Protein AF-A0A166CDG6-F1 (afdb_monomer)

InterPro domains:
  IPR019213 EhaD-like [PF09881] (5-73)

Foldseek 3Di:
DLVVLLVQLVVQLVQLVCQLVPDPDLLSNLVSVLSNLVSVLSVCVSVVVVVVSVVSVVVSVVVSVVSVVVSVVVVVVVVVCVVVCVPVD

Mean predicted aligned error: 5.4 Å

Organism: Methanobrevibacter oralis (NCBI:txid66851)

Radius of gyration: 17.56 Å; Cα contacts (8 Å, |Δi|>4): 70; chains: 1; bounding box: 50×23×43 Å

Solvent-accessible surface area (backbone atoms only — not comparable to full-atom values): 4758 Å² total; per-residue (Å²): 111,68,69,59,53,51,52,52,19,52,50,31,32,50,53,12,53,50,38,43,71,71,48,87,48,73,68,59,24,52,54,20,46,52,41,21,47,54,13,48,44,51,49,35,48,72,71,67,39,57,72,58,33,55,50,48,67,58,45,49,61,53,51,52,51,52,51,52,54,51,52,52,50,53,51,52,53,52,50,54,40,54,76,69,54,79,71,78,124

pLDDT: mean 90.6, std 8.63, range [49.81, 96.5]

Structure (mmCIF, N/CA/C/O backbone):
data_AF-A0A166CDG6-F1
#
_entry.id   AF-A0A166CDG6-F1
#
loop_
_atom_site.group_PDB
_atom_site.id
_atom_site.type_symbol
_atom_site.label_atom_id
_atom_site.label_alt_id
_atom_site.label_comp_id
_atom_site.label_asym_id
_atom_site.label_entity_id
_atom_site.label_seq_id
_atom_site.pdbx_PDB_ins_code
_atom_site.Cartn_x
_atom_site.Cartn_y
_atom_site.Cartn_z
_atom_site.occupancy
_atom_site.B_iso_or_equiv
_atom_site.auth_seq_id
_atom_site.auth_comp_id
_atom_site.auth_asym_id
_atom_site.auth_atom_id
_atom_site.pdbx_PDB_model_num
ATOM 1 N N . MET A 1 1 ? 18.816 -7.766 -14.136 1.00 64.69 1 MET A N 1
ATOM 2 C CA . MET A 1 1 ? 18.343 -7.057 -12.924 1.00 64.69 1 MET A CA 1
ATOM 3 C C . MET A 1 1 ? 16.855 -6.744 -13.002 1.00 64.69 1 MET A C 1
ATOM 5 O O . MET A 1 1 ? 16.144 -7.114 -12.081 1.00 64.69 1 MET A O 1
ATOM 9 N N . GLU A 1 2 ? 16.366 -6.172 -14.102 1.00 77.00 2 GLU A N 1
ATOM 10 C CA . GLU A 1 2 ? 14.950 -5.789 -14.274 1.00 77.00 2 GLU A CA 1
ATOM 11 C C . GLU A 1 2 ? 13.937 -6.922 -14.053 1.00 77.00 2 GLU A C 1
ATOM 13 O O . GLU A 1 2 ? 12.907 -6.725 -13.412 1.00 77.00 2 GLU A O 1
ATOM 18 N N . PHE A 1 3 ? 14.264 -8.141 -14.487 1.00 84.56 3 PHE A N 1
ATOM 19 C CA . PHE A 1 3 ? 13.411 -9.313 -14.272 1.00 84.56 3 PHE A CA 1
ATOM 20 C C . PHE A 1 3 ? 13.181 -9.637 -12.782 1.00 84.56 3 PHE A C 1
ATOM 22 O O . PHE A 1 3 ? 12.068 -9.955 -12.377 1.00 84.56 3 PHE A O 1
ATOM 29 N N . VAL A 1 4 ? 14.213 -9.501 -11.942 1.00 89.19 4 VAL A N 1
ATOM 30 C CA . VAL A 1 4 ? 14.110 -9.766 -10.494 1.00 89.19 4 VAL A CA 1
ATOM 31 C C . VAL A 1 4 ? 13.272 -8.685 -9.812 1.00 89.19 4 VAL A C 1
ATOM 33 O O . VAL A 1 4 ? 12.403 -9.001 -9.003 1.00 89.19 4 VAL A O 1
ATOM 36 N N . VAL A 1 5 ? 13.482 -7.420 -10.186 1.00 88.19 5 VAL A N 1
ATOM 37 C CA . VAL A 1 5 ? 12.698 -6.282 -9.678 1.00 88.19 5 VAL A CA 1
ATOM 38 C C . VAL A 1 5 ? 11.218 -6.437 -10.038 1.00 88.19 5 VAL A C 1
ATOM 40 O O . VAL A 1 5 ? 10.361 -6.207 -9.191 1.00 88.19 5 VAL A O 1
ATOM 43 N N . SER A 1 6 ? 10.918 -6.916 -11.248 1.00 91.06 6 SER A N 1
ATOM 44 C CA . SER A 1 6 ? 9.546 -7.186 -11.698 1.00 91.06 6 SER A CA 1
ATOM 45 C C . SER A 1 6 ? 8.846 -8.234 -10.832 1.00 91.06 6 SER A C 1
ATOM 47 O O . SER A 1 6 ? 7.705 -8.040 -10.419 1.00 91.06 6 SER A O 1
ATOM 49 N N . ILE A 1 7 ? 9.535 -9.337 -10.515 1.00 94.12 7 ILE A N 1
ATOM 50 C CA . ILE A 1 7 ? 8.987 -10.401 -9.661 1.00 94.12 7 ILE A CA 1
ATOM 51 C C . ILE A 1 7 ? 8.721 -9.874 -8.250 1.00 94.12 7 ILE A C 1
ATOM 53 O O . ILE A 1 7 ? 7.657 -10.135 -7.691 1.00 94.12 7 ILE A O 1
ATOM 57 N N . ILE A 1 8 ? 9.663 -9.112 -7.687 1.00 93.50 8 ILE A N 1
ATOM 58 C CA . ILE A 1 8 ? 9.508 -8.504 -6.361 1.00 93.50 8 ILE A CA 1
ATOM 59 C C . ILE A 1 8 ? 8.315 -7.542 -6.354 1.00 93.50 8 ILE A C 1
ATOM 61 O O . ILE A 1 8 ? 7.495 -7.599 -5.443 1.00 93.50 8 ILE A O 1
ATOM 65 N N . ALA A 1 9 ? 8.177 -6.704 -7.383 1.00 93.62 9 ALA A N 1
ATOM 66 C CA . ALA A 1 9 ? 7.078 -5.753 -7.493 1.00 93.62 9 ALA A CA 1
ATOM 67 C C . ALA A 1 9 ? 5.713 -6.459 -7.539 1.00 93.62 9 ALA A C 1
ATOM 69 O O . ALA A 1 9 ? 4.808 -6.106 -6.783 1.00 93.62 9 ALA A O 1
ATOM 70 N N . ILE A 1 10 ? 5.583 -7.510 -8.355 1.00 94.62 10 ILE A N 1
ATOM 71 C CA . ILE A 1 10 ? 4.362 -8.325 -8.427 1.00 94.62 10 ILE A CA 1
ATOM 72 C C . ILE A 1 10 ? 4.074 -8.986 -7.076 1.00 94.62 10 ILE A C 1
ATOM 74 O O . ILE A 1 10 ? 2.941 -8.936 -6.603 1.00 94.62 10 ILE A O 1
ATOM 78 N N . ALA A 1 11 ? 5.086 -9.572 -6.431 1.00 95.44 11 ALA A N 1
ATOM 79 C CA . ALA A 1 11 ? 4.921 -10.210 -5.130 1.00 95.44 11 ALA A CA 1
ATOM 80 C C . ALA A 1 11 ? 4.420 -9.218 -4.069 1.00 95.44 11 ALA A C 1
ATOM 82 O O . ALA A 1 11 ? 3.481 -9.532 -3.342 1.00 95.44 11 ALA A O 1
ATOM 83 N N . LEU A 1 12 ? 4.988 -8.010 -4.014 1.00 95.44 12 LEU A N 1
ATOM 84 C CA . LEU A 1 12 ? 4.565 -6.963 -3.080 1.00 95.44 12 LEU A CA 1
ATOM 85 C C . LEU A 1 12 ? 3.130 -6.496 -3.340 1.00 95.44 12 LEU A C 1
ATOM 87 O O . LEU A 1 12 ? 2.357 -6.377 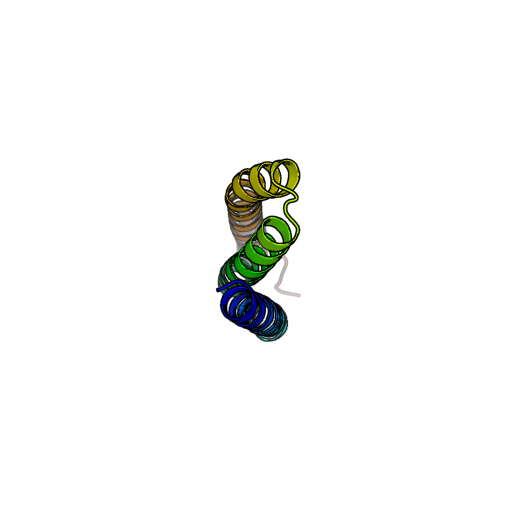-2.392 1.00 95.44 12 LEU A O 1
ATOM 91 N N . ILE A 1 13 ? 2.749 -6.289 -4.605 1.00 95.88 13 ILE A N 1
ATOM 92 C CA . ILE A 1 13 ? 1.379 -5.898 -4.970 1.00 95.88 13 ILE A CA 1
ATOM 93 C C . ILE A 1 13 ? 0.385 -6.979 -4.543 1.00 95.88 13 ILE A C 1
ATOM 95 O O . ILE A 1 13 ? -0.639 -6.668 -3.938 1.00 95.88 13 ILE A O 1
ATOM 99 N N . VAL A 1 14 ? 0.689 -8.248 -4.821 1.00 96.50 14 VAL A N 1
ATOM 100 C CA . VAL A 1 14 ? -0.177 -9.369 -4.447 1.00 96.50 14 VAL A CA 1
ATOM 101 C C . VAL A 1 14 ? -0.286 -9.464 -2.925 1.00 96.50 14 VAL A C 1
ATOM 103 O O . VAL A 1 14 ? -1.393 -9.440 -2.397 1.00 96.50 14 VAL A O 1
ATOM 106 N N . ILE A 1 15 ? 0.834 -9.502 -2.198 1.00 94.88 15 ILE A N 1
ATOM 107 C CA . ILE A 1 15 ? 0.835 -9.606 -0.730 1.00 94.88 15 ILE A CA 1
ATOM 108 C C . ILE A 1 15 ? 0.085 -8.430 -0.096 1.00 94.88 15 ILE A C 1
ATOM 110 O O . ILE A 1 15 ? -0.760 -8.648 0.770 1.00 94.88 15 ILE A O 1
ATOM 114 N N . GLY A 1 16 ? 0.339 -7.203 -0.554 1.00 93.88 16 GLY A N 1
ATOM 115 C CA . GLY A 1 16 ? -0.348 -6.012 -0.062 1.00 93.88 16 GLY A CA 1
ATOM 116 C C . GLY A 1 16 ? -1.853 -6.046 -0.343 1.00 93.88 16 GLY A C 1
ATOM 117 O O . GLY A 1 16 ? -2.649 -5.775 0.554 1.00 93.88 16 GLY A O 1
ATOM 118 N N . ALA A 1 17 ? -2.273 -6.459 -1.544 1.00 95.00 17 ALA A N 1
ATOM 119 C CA . ALA A 1 17 ? -3.690 -6.562 -1.902 1.00 95.00 17 ALA A CA 1
ATOM 120 C C . ALA A 1 17 ? -4.425 -7.592 -1.035 1.00 95.00 17 ALA A C 1
ATOM 122 O O . ALA A 1 17 ? -5.504 -7.309 -0.509 1.00 95.00 17 ALA A O 1
ATOM 123 N N . PHE A 1 18 ? -3.822 -8.769 -0.843 1.00 95.25 18 PHE A N 1
ATOM 124 C CA . PHE A 1 18 ? -4.348 -9.780 0.068 1.00 95.25 18 PHE A CA 1
ATOM 125 C C . PHE A 1 18 ? -4.408 -9.234 1.505 1.00 95.25 18 PHE A C 1
ATOM 127 O O . PHE A 1 18 ? -5.460 -9.303 2.135 1.00 95.25 18 PHE A O 1
ATOM 134 N N . GLY A 1 19 ? -3.344 -8.604 2.005 1.00 91.12 19 GLY A N 1
ATOM 135 C CA . GLY A 1 19 ? -3.319 -8.019 3.348 1.00 91.12 19 GLY A CA 1
ATOM 136 C C . GLY A 1 19 ? -4.470 -7.038 3.607 1.0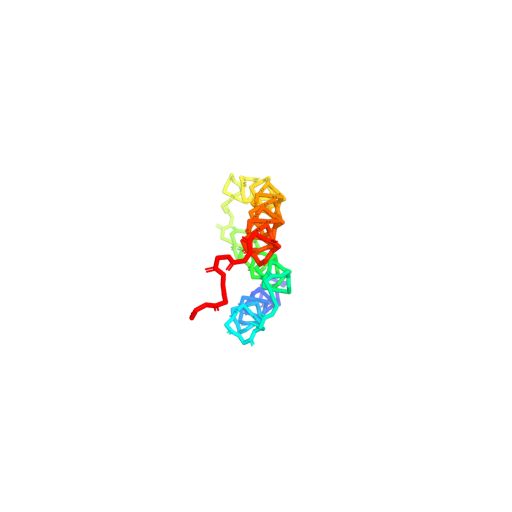0 91.12 19 GLY A C 1
ATOM 137 O O . GLY A 1 19 ? -5.195 -7.173 4.588 1.00 91.12 19 GLY A O 1
ATOM 138 N N . ILE A 1 20 ? -4.735 -6.118 2.673 1.00 92.94 20 ILE A N 1
ATOM 139 C CA . ILE A 1 20 ? -5.823 -5.129 2.798 1.00 92.94 20 ILE A CA 1
ATOM 140 C C . ILE A 1 20 ? -7.209 -5.795 2.903 1.00 92.94 20 ILE A C 1
ATOM 142 O O . ILE A 1 20 ? -8.081 -5.314 3.640 1.00 92.94 20 ILE A O 1
ATOM 146 N N . ILE A 1 21 ? -7.434 -6.879 2.153 1.00 93.00 21 ILE A N 1
ATOM 147 C CA . ILE A 1 21 ? -8.721 -7.588 2.114 1.00 93.00 21 ILE A CA 1
ATOM 148 C C . ILE A 1 21 ? -8.925 -8.422 3.384 1.00 93.00 21 ILE A C 1
ATOM 150 O O . ILE A 1 21 ? -10.012 -8.392 3.963 1.00 93.00 21 ILE A O 1
ATOM 154 N N . PHE A 1 22 ? -7.899 -9.159 3.814 1.00 92.62 22 PHE A N 1
ATOM 155 C CA . PHE A 1 22 ? -8.009 -10.135 4.901 1.00 92.62 22 PHE A CA 1
ATOM 156 C C . PHE A 1 22 ? -7.880 -9.519 6.301 1.00 92.62 22 PHE A C 1
ATOM 158 O O . PHE A 1 22 ? -8.459 -10.056 7.252 1.00 92.62 22 PHE A O 1
ATOM 165 N N . ASP A 1 23 ? -7.179 -8.392 6.452 1.00 91.00 23 ASP A N 1
ATOM 166 C CA . ASP A 1 23 ? -6.980 -7.788 7.767 1.00 91.00 23 ASP A CA 1
ATOM 167 C C . ASP A 1 23 ? -8.280 -7.235 8.359 1.00 91.00 23 ASP A C 1
ATOM 169 O O . ASP A 1 23 ? -9.088 -6.574 7.707 1.00 91.00 23 ASP A O 1
ATOM 173 N N . LYS A 1 24 ? -8.490 -7.485 9.654 1.00 88.56 24 LYS A N 1
ATOM 174 C CA . LYS A 1 24 ? -9.662 -6.977 10.391 1.00 88.56 24 LYS A CA 1
ATOM 175 C C . LYS A 1 24 ? -9.404 -5.617 11.028 1.00 88.56 24 LYS A C 1
ATOM 177 O O . LYS A 1 24 ? -10.342 -4.852 11.247 1.00 88.56 24 LYS A O 1
ATOM 182 N N . ARG A 1 25 ? -8.145 -5.321 11.363 1.00 90.38 25 ARG A N 1
ATOM 183 C CA . ARG A 1 25 ? -7.764 -4.093 12.063 1.00 90.38 25 ARG A CA 1
ATOM 184 C C . ARG A 1 25 ? -7.520 -2.978 11.045 1.00 90.38 25 ARG A C 1
ATOM 186 O O . ARG A 1 25 ? -6.790 -3.190 10.083 1.00 90.38 25 ARG A O 1
ATOM 193 N N . PRO A 1 26 ? -8.098 -1.781 11.244 1.00 88.62 26 PRO A N 1
ATOM 194 C CA . PRO A 1 26 ? -7.970 -0.697 10.276 1.00 88.62 26 PRO A CA 1
ATOM 195 C C . PRO A 1 26 ? -6.533 -0.174 10.161 1.00 88.62 26 PRO A C 1
ATOM 197 O O . PRO A 1 26 ? -6.141 0.230 9.076 1.00 88.62 26 PRO A O 1
ATOM 200 N N . LEU A 1 27 ? -5.742 -0.209 11.241 1.00 91.38 27 LEU A N 1
ATOM 201 C CA . LEU A 1 27 ? -4.327 0.182 11.197 1.00 91.38 27 LEU A CA 1
ATOM 202 C C . LEU A 1 27 ? -3.494 -0.786 10.350 1.00 91.38 27 LEU A C 1
ATOM 204 O O . LEU A 1 27 ? -2.727 -0.339 9.502 1.00 91.38 27 LEU A O 1
ATOM 208 N N . ASP A 1 28 ? -3.698 -2.091 10.524 1.00 91.94 28 ASP A N 1
ATOM 209 C CA . ASP A 1 28 ? -2.971 -3.124 9.776 1.00 91.94 28 ASP A CA 1
ATOM 210 C C . ASP A 1 28 ? -3.248 -3.003 8.267 1.00 91.94 28 ASP A C 1
ATOM 212 O O . ASP A 1 28 ? -2.326 -3.069 7.456 1.00 91.94 28 ASP A O 1
ATOM 216 N N . LYS A 1 29 ? -4.484 -2.644 7.883 1.00 93.12 29 LYS A N 1
ATOM 217 C CA . LYS A 1 29 ? -4.825 -2.333 6.483 1.00 93.12 29 LYS A CA 1
ATOM 218 C C . LYS A 1 29 ? -4.013 -1.185 5.892 1.00 93.12 29 LYS A C 1
ATOM 220 O O . LYS A 1 29 ? -3.669 -1.245 4.717 1.00 93.12 29 LYS A O 1
ATOM 225 N N . VAL A 1 30 ? -3.718 -0.142 6.671 1.00 93.94 30 VAL A N 1
ATOM 226 C CA . VAL A 1 30 ? -2.897 0.986 6.197 1.00 93.94 30 VAL A CA 1
ATOM 227 C C . VAL A 1 30 ? -1.459 0.532 5.957 1.00 93.94 30 VAL A C 1
ATOM 229 O O . VAL A 1 30 ? -0.858 0.921 4.962 1.00 93.94 30 VAL A O 1
ATOM 232 N N . ILE A 1 31 ? -0.929 -0.349 6.807 1.00 92.94 31 ILE A N 1
ATOM 233 C CA . ILE A 1 31 ? 0.407 -0.929 6.621 1.00 92.94 31 ILE A CA 1
ATOM 234 C C . ILE A 1 31 ? 0.444 -1.776 5.341 1.00 92.94 31 ILE A C 1
ATOM 236 O O . ILE A 1 31 ? 1.349 -1.624 4.521 1.00 92.94 31 ILE A O 1
ATOM 240 N N . MET A 1 32 ? -0.565 -2.624 5.126 1.00 94.69 32 MET A N 1
ATOM 241 C CA . MET A 1 32 ? -0.671 -3.436 3.908 1.00 94.69 32 MET A CA 1
ATOM 242 C C . MET A 1 32 ? -0.855 -2.578 2.651 1.00 94.69 32 MET A C 1
ATOM 244 O O . MET A 1 32 ? -0.319 -2.907 1.593 1.00 94.69 32 MET A O 1
ATOM 248 N N . PHE A 1 33 ? -1.538 -1.438 2.774 1.00 94.19 33 PHE A N 1
ATOM 249 C CA . PHE A 1 33 ? -1.625 -0.434 1.717 1.00 94.19 33 PHE A CA 1
ATOM 250 C C . PHE A 1 33 ? -0.257 0.167 1.371 1.00 94.19 33 PHE A C 1
ATOM 252 O O . PHE A 1 33 ? 0.077 0.255 0.191 1.00 94.19 33 PHE A O 1
ATOM 259 N N . SER A 1 34 ? 0.583 0.486 2.360 1.00 93.69 34 SER A N 1
ATOM 260 C CA . SER A 1 34 ? 1.958 0.939 2.105 1.00 93.69 34 SER A CA 1
ATOM 261 C C . SER A 1 34 ? 2.806 -0.122 1.391 1.00 93.69 34 SER A C 1
ATOM 263 O O . SER A 1 34 ? 3.595 0.217 0.513 1.00 93.69 34 SER A O 1
ATOM 265 N N . ILE A 1 35 ? 2.630 -1.410 1.712 1.00 94.69 35 ILE A N 1
ATOM 266 C CA . ILE A 1 35 ? 3.327 -2.515 1.022 1.00 94.69 35 ILE A CA 1
ATOM 267 C C . ILE A 1 35 ? 2.883 -2.611 -0.444 1.00 94.69 35 ILE A C 1
ATOM 269 O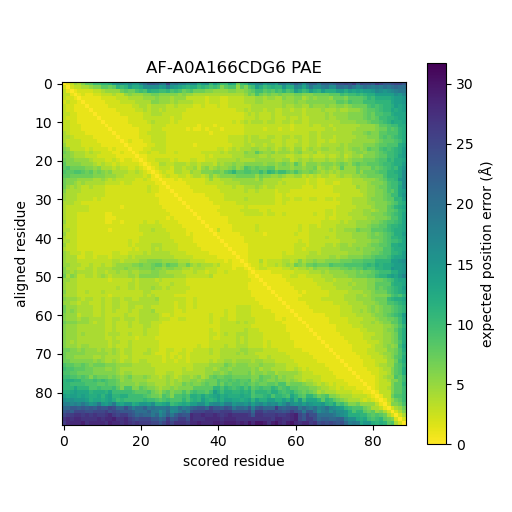 O . ILE A 1 35 ? 3.720 -2.752 -1.339 1.00 94.69 35 ILE A O 1
ATOM 273 N N . LEU A 1 36 ? 1.577 -2.498 -0.698 1.00 95.75 36 LEU A N 1
ATOM 274 C CA . LEU A 1 36 ? 1.030 -2.481 -2.052 1.00 95.75 36 LEU A CA 1
ATOM 275 C C . LEU A 1 36 ? 1.585 -1.301 -2.862 1.00 95.75 36 LEU A C 1
ATOM 277 O O . LEU A 1 36 ? 2.025 -1.499 -3.996 1.00 95.75 36 LEU A O 1
ATOM 281 N N . ASN A 1 37 ? 1.623 -0.101 -2.275 1.00 94.69 37 ASN A N 1
ATOM 282 C CA . ASN A 1 37 ? 2.155 1.082 -2.949 1.00 94.69 37 ASN A CA 1
ATOM 283 C C . ASN A 1 37 ? 3.668 1.017 -3.173 1.00 94.69 37 ASN A C 1
ATOM 285 O O . ASN A 1 37 ? 4.132 1.442 -4.226 1.00 94.69 37 ASN A O 1
ATOM 289 N N . ALA A 1 38 ? 4.435 0.390 -2.278 1.00 93.81 38 ALA A N 1
ATOM 290 C CA . ALA A 1 38 ? 5.850 0.115 -2.525 1.00 93.81 38 ALA A CA 1
ATOM 291 C C . ALA A 1 38 ? 6.046 -0.788 -3.758 1.00 93.81 38 ALA A C 1
ATOM 293 O O . ALA A 1 38 ? 6.911 -0.525 -4.595 1.00 93.81 38 ALA A O 1
ATOM 294 N N . GLY A 1 39 ? 5.210 -1.821 -3.911 1.00 94.25 39 GLY A N 1
ATOM 295 C CA . GLY A 1 39 ? 5.186 -2.651 -5.116 1.00 94.25 39 GLY A CA 1
ATOM 296 C C . GLY A 1 39 ? 4.806 -1.855 -6.368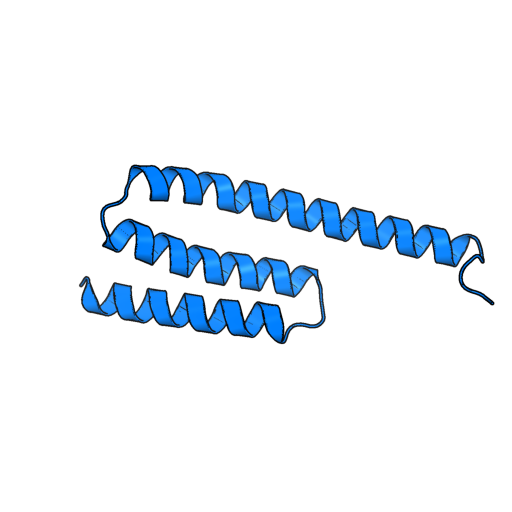 1.00 94.25 39 GLY A C 1
ATOM 297 O O . GLY A 1 39 ? 5.474 -1.967 -7.394 1.00 94.25 39 GLY A O 1
ATOM 298 N N . PHE A 1 40 ? 3.788 -0.996 -6.276 1.00 94.19 40 PHE A N 1
ATOM 299 C CA . PHE A 1 40 ? 3.378 -0.105 -7.363 1.00 94.19 40 PHE A CA 1
ATOM 300 C C . PHE A 1 40 ? 4.485 0.878 -7.770 1.00 94.19 40 PHE A C 1
ATOM 302 O O . PHE A 1 40 ? 4.770 1.018 -8.957 1.00 94.19 40 PHE A O 1
ATOM 309 N N . LEU A 1 41 ? 5.171 1.502 -6.811 1.00 95.06 41 LEU A N 1
ATOM 310 C CA . LEU A 1 41 ? 6.279 2.420 -7.066 1.00 95.06 41 LEU A CA 1
ATOM 311 C C . LEU A 1 41 ? 7.412 1.731 -7.838 1.00 95.06 41 LEU A C 1
ATOM 313 O O . LEU A 1 41 ? 7.927 2.295 -8.802 1.00 95.06 41 LEU A O 1
ATOM 317 N N . LEU A 1 42 ? 7.753 0.488 -7.482 1.00 92.94 42 LEU A N 1
ATOM 318 C CA . LEU A 1 42 ? 8.733 -0.303 -8.233 1.00 92.94 42 LEU A CA 1
ATOM 319 C C . LEU A 1 42 ? 8.295 -0.542 -9.682 1.00 92.94 42 LEU A C 1
ATOM 321 O O . LEU A 1 42 ? 9.130 -0.462 -10.581 1.00 92.94 42 LEU A O 1
ATOM 325 N N . VAL A 1 43 ? 7.003 -0.790 -9.926 1.00 92.81 43 VAL A N 1
ATOM 326 C CA . VAL A 1 43 ? 6.460 -0.914 -11.289 1.00 92.81 43 VAL A CA 1
ATOM 327 C C . VAL A 1 43 ? 6.608 0.402 -12.056 1.00 92.81 43 VAL A C 1
ATOM 329 O O . VAL A 1 43 ? 7.093 0.399 -13.184 1.00 92.81 43 VAL A O 1
ATOM 332 N N . VAL A 1 44 ? 6.241 1.534 -11.451 1.00 93.56 44 VAL A N 1
ATOM 333 C CA . VAL A 1 44 ? 6.333 2.860 -12.089 1.00 93.56 44 VAL A CA 1
ATOM 334 C C . VAL A 1 44 ? 7.779 3.199 -12.470 1.00 93.56 44 VAL A C 1
ATOM 336 O O . VAL A 1 44 ? 8.028 3.675 -13.580 1.00 93.56 44 VAL A O 1
ATOM 339 N N . VAL A 1 45 ? 8.735 2.903 -11.585 1.00 91.94 45 VAL A N 1
ATOM 340 C CA . VAL A 1 45 ? 10.171 3.087 -11.848 1.00 91.94 45 VAL A CA 1
ATOM 341 C C . VAL A 1 45 ? 10.645 2.175 -12.981 1.00 91.94 45 VAL A C 1
ATOM 343 O O . VAL A 1 45 ? 11.382 2.630 -13.851 1.00 91.94 45 VAL A O 1
ATOM 346 N N . LEU A 1 46 ? 10.191 0.919 -13.022 1.00 92.06 46 LEU A N 1
ATOM 347 C CA . LEU A 1 46 ? 10.562 -0.038 -14.068 1.00 92.06 46 LEU A CA 1
ATOM 348 C C . LEU A 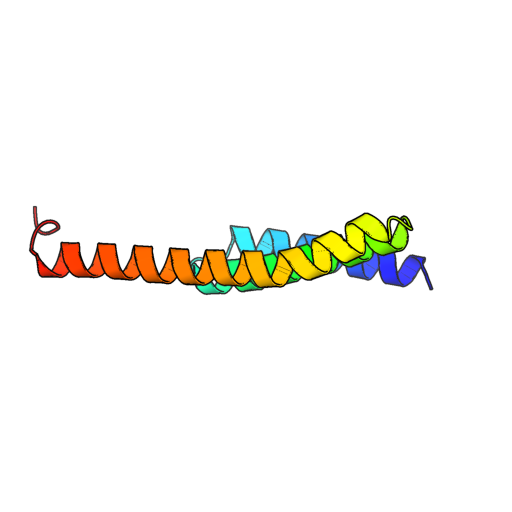1 46 ? 10.102 0.407 -15.468 1.00 92.06 46 LEU A C 1
ATOM 350 O O . LEU A 1 46 ? 10.797 0.178 -16.452 1.00 92.06 46 LEU A O 1
ATOM 354 N N . PHE A 1 47 ? 8.955 1.084 -15.557 1.00 91.06 47 PHE A N 1
ATOM 355 C CA . PHE A 1 47 ? 8.453 1.666 -16.806 1.00 91.06 47 PHE A CA 1
ATOM 356 C C . PHE A 1 47 ? 9.075 3.030 -17.155 1.00 91.06 47 PHE A C 1
ATOM 358 O O . PHE A 1 47 ? 8.659 3.655 -18.127 1.00 91.06 47 PHE A O 1
ATOM 365 N N . ASN A 1 48 ? 10.087 3.485 -16.408 1.00 91.62 48 ASN A N 1
ATOM 366 C CA . ASN A 1 48 ? 10.779 4.762 -16.604 1.00 91.62 48 ASN A CA 1
ATOM 367 C C . ASN A 1 48 ? 9.869 6.004 -16.506 1.00 91.62 48 ASN A C 1
ATOM 369 O O . ASN A 1 48 ? 10.189 7.061 -17.050 1.00 91.62 48 ASN A O 1
ATOM 373 N N . TYR A 1 49 ? 8.759 5.922 -15.767 1.00 94.00 49 TYR A N 1
ATOM 374 C CA . TYR A 1 49 ? 7.882 7.066 -15.498 1.00 94.00 49 TYR A CA 1
ATOM 375 C C . TYR A 1 49 ? 8.337 7.824 -14.246 1.00 94.00 49 TYR A C 1
ATOM 377 O O . TYR A 1 49 ? 7.661 7.831 -13.216 1.00 94.00 49 TYR A O 1
ATOM 385 N N . LEU A 1 50 ? 9.511 8.454 -14.326 1.00 92.50 50 LEU A N 1
ATOM 386 C CA . LEU A 1 50 ? 10.185 9.040 -13.163 1.00 92.50 50 LEU A CA 1
ATOM 387 C C . LEU A 1 50 ? 9.382 10.168 -12.494 1.00 92.50 50 LEU A C 1
ATOM 389 O O . LEU A 1 50 ? 9.341 10.238 -11.268 1.00 92.50 50 LEU A O 1
ATOM 393 N N . ASP A 1 51 ? 8.690 10.996 -13.277 1.00 95.75 51 ASP A N 1
ATOM 394 C CA . ASP A 1 51 ? 7.858 12.086 -12.749 1.00 95.75 51 ASP A CA 1
ATOM 395 C C . ASP A 1 51 ? 6.691 11.546 -11.911 1.00 95.75 51 ASP A C 1
ATOM 397 O O . ASP A 1 51 ? 6.372 12.063 -10.838 1.00 95.75 51 ASP A O 1
ATOM 401 N N . VAL A 1 52 ? 6.088 10.446 -12.370 1.00 94.94 52 VAL A N 1
ATOM 402 C CA . VAL A 1 52 ? 5.021 9.749 -11.645 1.00 94.94 52 VAL A CA 1
ATOM 403 C C . VAL A 1 52 ? 5.591 9.081 -10.397 1.00 94.94 52 VAL A C 1
ATOM 405 O O . VAL A 1 52 ? 4.982 9.173 -9.336 1.00 94.94 52 VAL A O 1
ATOM 408 N N . ALA A 1 53 ? 6.773 8.463 -10.485 1.00 95.19 53 ALA A N 1
ATOM 409 C CA . ALA A 1 53 ? 7.428 7.844 -9.334 1.00 95.19 53 ALA A CA 1
ATOM 410 C C . ALA A 1 53 ? 7.728 8.870 -8.233 1.00 95.19 53 ALA A C 1
ATOM 412 O O . ALA A 1 53 ? 7.479 8.599 -7.059 1.00 95.19 53 ALA A O 1
ATOM 413 N N . LEU A 1 54 ? 8.203 10.062 -8.608 1.00 95.50 54 LEU A N 1
ATOM 414 C CA . LEU A 1 54 ? 8.444 11.161 -7.677 1.00 95.50 54 LEU A CA 1
ATOM 415 C C . LEU A 1 54 ? 7.146 11.609 -6.998 1.00 95.50 54 LEU A C 1
ATOM 417 O O . LEU A 1 54 ? 7.112 11.770 -5.77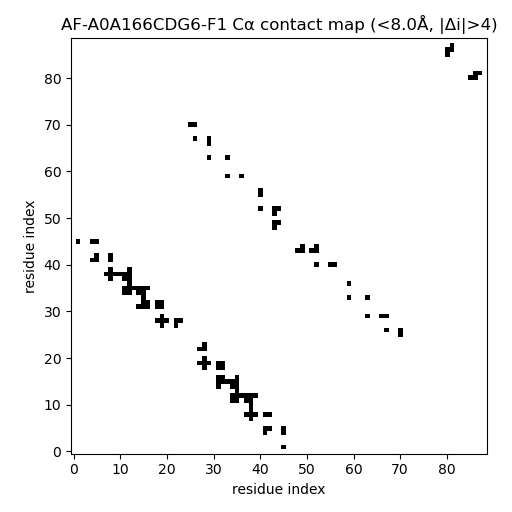9 1.00 95.50 54 LEU A O 1
ATOM 421 N N . PHE A 1 55 ? 6.072 11.781 -7.771 1.00 96.12 55 PHE A N 1
ATOM 422 C CA . PHE A 1 55 ? 4.773 12.155 -7.220 1.00 96.12 55 PHE A CA 1
ATOM 423 C C . PHE A 1 55 ? 4.237 11.093 -6.251 1.00 96.12 55 PHE A C 1
ATOM 425 O O . PHE A 1 55 ? 3.820 11.432 -5.146 1.00 96.12 55 PHE A O 1
ATOM 432 N N . VAL A 1 56 ? 4.298 9.814 -6.628 1.00 94.69 56 VAL A N 1
ATOM 433 C CA . VAL A 1 56 ? 3.849 8.691 -5.792 1.00 94.69 56 VAL A CA 1
ATOM 434 C C . VAL A 1 56 ? 4.669 8.611 -4.503 1.00 94.69 56 VAL A C 1
ATOM 436 O O . VAL A 1 56 ? 4.087 8.524 -3.428 1.00 94.69 56 VAL A O 1
ATOM 439 N N . ALA A 1 57 ? 5.997 8.749 -4.573 1.00 93.75 57 ALA A N 1
ATOM 440 C CA . ALA A 1 57 ? 6.866 8.724 -3.394 1.00 93.75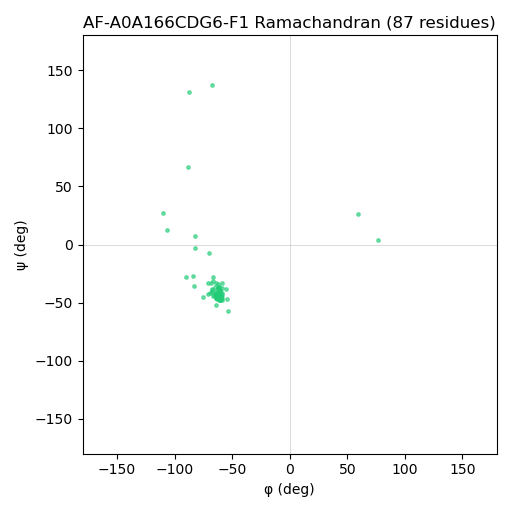 57 ALA A CA 1
ATOM 441 C C . ALA A 1 57 ? 6.527 9.817 -2.365 1.00 93.75 57 ALA A C 1
ATOM 443 O O . ALA A 1 57 ? 6.684 9.607 -1.163 1.00 93.75 57 ALA A O 1
ATOM 444 N N . LEU A 1 58 ? 6.066 10.985 -2.824 1.00 95.31 58 LEU A N 1
ATOM 445 C CA . LEU A 1 58 ? 5.622 12.078 -1.956 1.00 95.31 58 LEU A CA 1
ATOM 446 C C . LEU A 1 58 ? 4.173 11.893 -1.484 1.00 95.31 58 LEU A C 1
ATOM 448 O O . LEU A 1 58 ? 3.842 12.236 -0.348 1.00 95.31 58 LEU A O 1
ATOM 452 N N . ALA A 1 59 ? 3.307 11.350 -2.339 1.00 94.62 59 ALA A N 1
ATOM 453 C CA . ALA A 1 59 ? 1.905 11.106 -2.031 1.00 94.62 59 ALA A CA 1
ATOM 454 C C . ALA A 1 59 ? 1.712 9.963 -1.021 1.00 94.62 59 ALA A C 1
ATOM 456 O O . ALA A 1 59 ? 0.814 10.046 -0.186 1.00 94.62 59 ALA A O 1
ATOM 457 N N . ASP A 1 60 ? 2.563 8.939 -1.042 1.00 93.44 60 ASP A N 1
ATOM 458 C CA . ASP A 1 60 ? 2.522 7.783 -0.138 1.00 93.44 60 ASP A CA 1
ATOM 459 C C . ASP A 1 60 ? 2.520 8.147 1.356 1.00 93.44 60 ASP A C 1
ATOM 461 O O . ASP A 1 60 ? 1.581 7.762 2.071 1.00 93.44 60 ASP A O 1
ATOM 465 N N . PRO A 1 61 ? 3.512 8.899 1.877 1.00 93.31 61 PRO A N 1
ATOM 466 C CA . PRO A 1 61 ? 3.520 9.291 3.281 1.00 93.31 61 PRO A CA 1
ATOM 467 C C . PRO A 1 61 ? 2.345 10.216 3.618 1.00 93.31 61 PRO A C 1
ATOM 469 O O . PRO A 1 61 ? 1.752 10.081 4.688 1.00 93.31 61 PRO A O 1
ATOM 472 N N . LEU A 1 62 ? 1.949 11.108 2.702 1.00 95.75 62 LEU A N 1
ATOM 473 C CA . LEU A 1 62 ? 0.790 11.985 2.896 1.00 95.75 62 LEU A CA 1
ATOM 474 C C . LEU A 1 62 ? -0.514 11.185 3.010 1.00 95.75 62 LEU A C 1
ATOM 476 O O . LEU A 1 62 ? -1.301 11.411 3.928 1.00 95.75 62 LEU A O 1
ATOM 480 N N . SER A 1 63 ? -0.726 10.215 2.124 1.00 93.94 63 SER A N 1
ATOM 481 C CA . SER A 1 63 ? -1.885 9.323 2.146 1.00 93.94 63 SER A CA 1
ATOM 482 C C . SER A 1 63 ? -1.934 8.509 3.439 1.00 93.94 63 SER A C 1
ATOM 484 O O . SER A 1 63 ? -2.983 8.432 4.080 1.00 93.94 63 SER A O 1
ATOM 486 N N . THR A 1 64 ? -0.787 7.988 3.880 1.00 93.81 64 THR A N 1
ATOM 487 C CA . THR A 1 64 ? -0.663 7.246 5.142 1.00 93.81 64 THR A CA 1
ATOM 488 C C . THR A 1 64 ? -1.065 8.108 6.343 1.00 93.81 64 THR A C 1
ATOM 490 O O . THR A 1 64 ? -1.850 7.667 7.184 1.00 93.81 64 THR A O 1
ATOM 493 N N . LEU A 1 65 ? -0.600 9.362 6.405 1.00 95.12 65 LEU A N 1
ATOM 494 C CA . LEU A 1 65 ? -0.989 10.308 7.458 1.00 95.12 65 LEU A CA 1
ATOM 495 C C . LEU A 1 65 ? -2.498 10.569 7.465 1.00 95.12 65 LEU A C 1
ATOM 497 O O . LEU A 1 65 ? -3.128 10.516 8.523 1.00 95.12 65 LEU A O 1
ATOM 501 N N . VAL A 1 66 ? -3.087 10.812 6.293 1.00 95.94 66 VAL A N 1
ATOM 502 C CA . VAL A 1 66 ? -4.532 11.040 6.156 1.00 95.94 66 VAL A CA 1
ATOM 503 C C . VAL A 1 66 ? -5.326 9.821 6.628 1.00 95.94 66 VAL A C 1
ATOM 505 O O . VAL A 1 66 ? -6.293 9.981 7.375 1.00 95.94 66 VAL A O 1
ATOM 508 N N . PHE A 1 67 ? -4.910 8.602 6.271 1.00 94.81 67 PHE A N 1
ATOM 509 C CA . PHE A 1 67 ? -5.585 7.386 6.727 1.00 94.81 67 PHE A CA 1
ATOM 510 C C . PHE A 1 67 ? -5.500 7.192 8.239 1.00 94.81 67 PHE A C 1
ATOM 512 O O . PHE A 1 67 ? -6.511 6.872 8.864 1.00 94.81 67 PHE A O 1
ATOM 519 N N . ILE A 1 68 ? -4.337 7.427 8.849 1.00 95.00 68 ILE A N 1
ATOM 520 C CA . ILE A 1 68 ? -4.185 7.326 10.305 1.00 95.00 68 ILE A CA 1
ATOM 521 C C . ILE A 1 68 ? -5.098 8.338 11.006 1.00 95.00 68 ILE A C 1
ATOM 523 O O . ILE A 1 68 ? -5.843 7.960 11.912 1.00 95.00 68 ILE A O 1
ATOM 527 N N . LEU A 1 69 ? -5.105 9.599 10.561 1.00 95.62 69 LEU A N 1
ATOM 528 C CA . LEU A 1 69 ? -5.983 10.637 11.111 1.00 95.62 69 LEU A CA 1
ATOM 529 C C . LEU A 1 69 ? -7.462 10.259 10.975 1.00 95.62 69 LEU A C 1
ATOM 531 O O . LEU A 1 69 ? -8.224 10.398 11.934 1.00 95.62 69 LEU A O 1
ATOM 535 N N . ALA A 1 70 ? -7.866 9.732 9.818 1.00 95.12 70 ALA A N 1
ATOM 536 C CA . ALA A 1 70 ? -9.230 9.276 9.586 1.00 95.12 70 ALA A CA 1
ATOM 537 C C 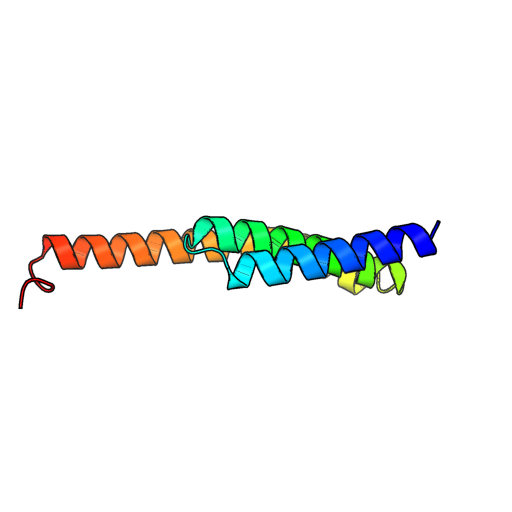. ALA A 1 70 ? -9.622 8.132 10.537 1.00 95.12 70 ALA A C 1
ATOM 539 O O . ALA A 1 70 ? -10.700 8.169 11.132 1.00 95.12 70 ALA A O 1
ATOM 540 N N . ILE A 1 71 ? -8.743 7.145 10.738 1.00 93.75 71 ILE A N 1
ATOM 541 C CA . ILE A 1 71 ? -8.984 6.017 11.650 1.00 93.75 71 ILE A CA 1
ATOM 542 C C . ILE A 1 71 ? -9.117 6.504 13.093 1.00 93.75 71 ILE A C 1
ATOM 544 O O . ILE A 1 71 ? -10.058 6.113 13.787 1.00 93.75 71 ILE A O 1
ATOM 548 N N . VAL A 1 72 ? -8.213 7.378 13.543 1.00 94.19 72 VAL A N 1
ATOM 549 C CA . VAL A 1 72 ? -8.268 7.965 14.888 1.00 94.19 72 VAL A CA 1
ATOM 550 C C . VAL A 1 72 ? -9.576 8.728 15.077 1.00 9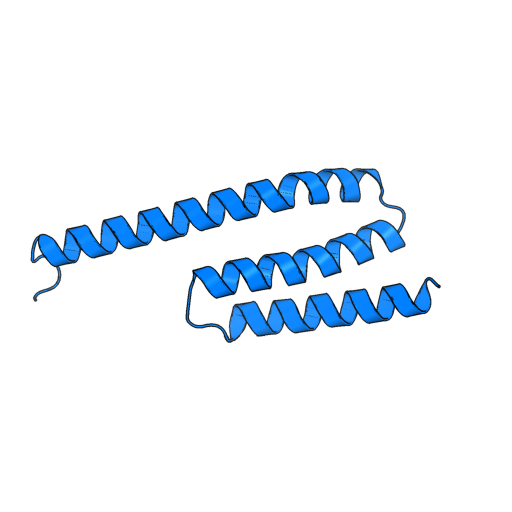4.19 72 VAL A C 1
ATOM 552 O O . VAL A 1 72 ? -10.270 8.504 16.068 1.00 94.19 72 VAL A O 1
ATOM 555 N N . LYS A 1 73 ? -9.966 9.558 14.103 1.00 93.75 73 LYS A N 1
ATOM 556 C CA . LYS A 1 73 ? -11.197 10.347 14.188 1.00 93.75 73 LYS A CA 1
ATOM 557 C C . LYS A 1 73 ? -12.449 9.475 14.235 1.00 93.75 73 LYS A C 1
ATOM 559 O O . LYS A 1 73 ? -13.353 9.725 15.027 1.00 93.75 73 LYS A O 1
ATOM 564 N N . ILE A 1 74 ? -12.500 8.427 13.417 1.00 92.75 74 ILE A N 1
ATOM 565 C CA . ILE A 1 74 ? -13.603 7.460 13.412 1.00 92.75 74 ILE A CA 1
ATOM 566 C C . ILE A 1 74 ? -13.700 6.731 14.756 1.00 92.75 74 ILE A C 1
ATOM 568 O O . ILE A 1 74 ? -14.806 6.521 15.255 1.00 92.75 74 ILE A O 1
ATOM 572 N N . ASN A 1 75 ? -12.568 6.350 15.348 1.00 91.25 75 ASN A N 1
ATOM 573 C CA . ASN A 1 75 ? -12.544 5.688 16.651 1.00 91.25 75 ASN A CA 1
ATOM 574 C C . ASN A 1 75 ? -12.995 6.627 17.778 1.00 91.25 75 ASN A C 1
ATOM 576 O O . ASN A 1 75 ? -13.768 6.205 18.634 1.00 91.25 75 ASN A O 1
ATOM 580 N N . GLU A 1 76 ? -12.576 7.894 17.749 1.00 92.06 76 GLU A N 1
ATOM 581 C CA . GLU A 1 76 ? -13.028 8.933 18.683 1.00 92.06 76 GLU A CA 1
ATOM 582 C C . GLU A 1 76 ? -14.553 9.116 18.616 1.00 92.06 76 GLU A C 1
ATOM 584 O O . GLU A 1 76 ? -15.230 9.071 19.639 1.00 92.06 76 GLU A O 1
ATOM 589 N N . ILE A 1 77 ? -15.115 9.233 17.407 1.00 92.06 77 ILE A N 1
ATOM 590 C CA . ILE A 1 77 ? -16.564 9.384 17.211 1.00 92.06 77 ILE A CA 1
ATOM 591 C C . ILE A 1 77 ? -17.325 8.160 17.733 1.00 92.06 77 ILE A C 1
ATOM 593 O O . ILE A 1 77 ? -18.344 8.319 18.400 1.00 92.06 77 ILE A O 1
ATOM 597 N N . ARG A 1 78 ? -16.849 6.937 17.450 1.00 89.31 78 ARG A N 1
ATOM 598 C CA . ARG A 1 78 ? -17.488 5.710 17.962 1.00 89.31 78 ARG A CA 1
ATOM 599 C C . ARG A 1 78 ? -17.463 5.662 19.483 1.00 89.31 78 ARG A C 1
ATOM 601 O O . ARG A 1 78 ? -18.484 5.345 20.078 1.00 89.31 78 ARG A O 1
ATOM 608 N N . LYS A 1 79 ? -16.328 6.008 20.094 1.00 90.69 79 LYS A N 1
ATOM 609 C CA . LYS A 1 79 ? -16.192 6.046 21.550 1.00 90.69 79 LYS A CA 1
ATOM 610 C C . LYS A 1 79 ? -17.168 7.049 22.173 1.00 90.69 79 LYS A C 1
ATOM 612 O O . LYS A 1 79 ? -17.906 6.679 23.074 1.00 90.69 79 LYS A O 1
ATOM 617 N N . ASN A 1 80 ? -17.243 8.268 21.635 1.00 89.38 80 ASN A N 1
ATOM 618 C CA . ASN A 1 80 ? -18.146 9.300 22.148 1.00 89.38 80 ASN A CA 1
ATOM 619 C C . ASN A 1 80 ? -19.624 8.884 22.061 1.00 89.38 80 ASN A C 1
ATOM 621 O O . ASN A 1 80 ? -20.394 9.191 22.966 1.00 89.38 80 ASN A O 1
ATOM 625 N N . LYS A 1 81 ? -20.025 8.158 21.008 1.00 86.94 81 LYS A N 1
ATOM 626 C CA . LYS A 1 81 ? -21.389 7.613 20.885 1.00 86.94 81 LYS A CA 1
ATOM 627 C C . LYS A 1 81 ? -21.691 6.530 21.918 1.00 86.94 81 LYS A C 1
ATOM 629 O O . LYS A 1 81 ? -22.790 6.511 22.464 1.00 86.94 81 LYS A O 1
ATOM 634 N N . THR A 1 82 ? -20.723 5.658 22.206 1.00 86.62 82 THR A N 1
ATOM 635 C CA . THR A 1 82 ? -20.859 4.646 23.264 1.00 86.62 82 THR A CA 1
ATOM 636 C C . THR A 1 82 ? -20.993 5.312 24.630 1.00 86.62 82 THR A C 1
ATOM 638 O O . THR A 1 82 ? -21.902 4.978 25.382 1.00 86.62 82 THR A O 1
ATOM 641 N N . ASP A 1 83 ? -20.140 6.297 24.920 1.00 83.50 83 ASP A N 1
ATOM 642 C CA . ASP A 1 83 ? -20.131 7.013 26.201 1.00 83.50 83 ASP A CA 1
ATOM 643 C C . ASP A 1 83 ? -21.406 7.861 26.407 1.00 83.50 83 ASP A C 1
ATOM 645 O O . ASP A 1 83 ? -21.844 8.052 27.538 1.00 83.50 83 ASP A O 1
ATOM 649 N N . SER A 1 84 ? -22.036 8.330 25.322 1.00 82.44 84 SER A N 1
ATOM 650 C CA . SER A 1 84 ? -23.284 9.113 25.365 1.00 82.44 84 SER A CA 1
ATOM 651 C C . SER A 1 84 ? -24.555 8.258 25.503 1.00 82.44 84 SER A C 1
ATOM 653 O O . SER A 1 84 ? -25.646 8.813 25.594 1.00 82.44 84 SER A O 1
ATOM 655 N N . GLY A 1 85 ? -24.443 6.923 25.509 1.00 73.50 85 GLY A N 1
ATOM 656 C CA . GLY A 1 85 ? -25.587 6.012 25.643 1.00 73.50 85 GLY A CA 1
ATOM 657 C C . GLY A 1 85 ? -26.441 5.835 24.378 1.00 73.50 85 GLY A C 1
ATOM 658 O O . GLY A 1 85 ? -27.419 5.100 24.417 1.00 73.50 85 GLY A O 1
ATOM 659 N N . GLU A 1 86 ? -26.063 6.431 23.241 1.00 65.19 86 GLU A N 1
ATOM 660 C CA . GLU A 1 86 ? -26.808 6.335 21.966 1.00 65.19 86 GLU A CA 1
ATOM 661 C C . GLU A 1 86 ? -26.737 4.942 21.305 1.00 65.19 86 GLU A C 1
ATOM 663 O O . GLU A 1 86 ? -27.382 4.700 20.289 1.00 65.19 86 GLU A O 1
ATOM 668 N N . LEU A 1 87 ? -25.917 4.032 21.840 1.00 60.84 87 LEU A N 1
ATOM 669 C CA . LEU A 1 87 ? -25.699 2.673 21.323 1.00 60.84 87 LEU A CA 1
ATOM 670 C C . LEU A 1 87 ? -26.356 1.578 22.192 1.00 60.84 87 LEU A C 1
ATOM 672 O O . LEU A 1 87 ? -26.023 0.406 22.032 1.00 60.84 87 LEU A O 1
ATOM 676 N N . HIS A 1 88 ? -27.238 1.950 23.126 1.00 55.97 88 HIS A N 1
ATOM 677 C CA . HIS A 1 88 ? -27.882 1.056 24.103 1.00 55.97 88 HIS A CA 1
ATOM 678 C C . HIS A 1 88 ? -29.393 0.821 23.866 1.00 55.97 88 HIS A C 1
ATOM 680 O O . HIS A 1 88 ? -30.092 0.489 24.820 1.00 55.97 88 HIS A O 1
ATOM 686 N N . ASP A 1 89 ? -29.872 0.928 22.620 1.00 49.81 89 ASP A N 1
ATOM 687 C CA . ASP A 1 89 ? -31.204 0.451 22.192 1.00 49.81 89 ASP A CA 1
ATOM 688 C C . ASP A 1 89 ? -31.088 -0.653 21.126 1.00 49.81 89 ASP A C 1
ATOM 690 O O . ASP A 1 89 ? -30.308 -0.469 20.158 1.00 49.81 89 ASP A O 1
#

Secondary structure (DSSP, 8-state):
-HHHHHHHHHHHHHHHHHHHHH--SHHHHHHHHHHHHHHHHHHHHHTT-HHHHHHHHHHHHHHHHHHHHHHHHHHHHHHHHHHTTTT--

Sequence (89 aa):
MEFVVSIIAIALIVIGAFGIIFDKRPLDKVIMFSILNAGFLLVVVLFNYLDVALFVALADPLSTLVFILAIVKINEIRKNKTDSGELHD

Nearest PDB structures (foldseek):
  8e9i-assembly1_K  TM=8.725E-01  e=5.598E-02  Mycolicibacterium smegmatis MC2 155
  8qby-assembly1_J  TM=9.379E-01  e=2.670E-01  Paracoccus denitrificans PD1222
  7p64-assembly1_K  TM=8.737E-01  e=1.977E-01  Escherichia coli BL21(DE3)
  8e9g-assembly1_J  TM=8.975E-01  e=2.836E-01  Mycolicibacterium smegmatis MC2 155
  7d3u-assembly1_F  TM=6.153E-01  e=3.606E-01  Dietzia sp. DQ12-45-1b